Protein AF-A0A949IDU2-F1 (afdb_monomer)

Foldseek 3Di:
DDLVVLLVVLVVVCVVVVPDDDPVVSSVSSVVVVVVVVVVVVVVVVVVVVVPPPDPDD

Structure (mmCIF, N/CA/C/O backbone):
data_AF-A0A949IDU2-F1
#
_entry.id   AF-A0A949IDU2-F1
#
loop_
_atom_site.group_PDB
_atom_site.id
_atom_site.type_symbol
_atom_site.label_atom_id
_atom_site.label_alt_id
_atom_site.label_comp_id
_atom_site.label_asym_id
_atom_site.label_entity_id
_atom_site.label_seq_id
_atom_site.pdbx_PDB_ins_code
_atom_site.Cartn_x
_atom_site.Cartn_y
_atom_site.Cartn_z
_atom_site.occupancy
_atom_site.B_iso_or_equiv
_atom_site.auth_seq_id
_atom_site.auth_comp_id
_atom_site.auth_asym_id
_atom_site.auth_atom_id
_atom_site.pdbx_PDB_model_num
ATOM 1 N N . MET A 1 1 ? 1.686 5.410 -9.856 1.00 58.69 1 MET A N 1
ATOM 2 C CA . MET A 1 1 ? 0.506 5.239 -8.985 1.00 58.69 1 MET A CA 1
ATOM 3 C C . MET A 1 1 ? 0.452 6.430 -8.049 1.00 58.69 1 MET A C 1
ATOM 5 O O . MET A 1 1 ? 1.474 6.732 -7.440 1.00 58.69 1 MET A O 1
ATOM 9 N N . LEU A 1 2 ? -0.658 7.165 -8.001 1.00 80.25 2 LEU A N 1
ATOM 10 C CA . LEU A 1 2 ? -0.785 8.295 -7.074 1.00 80.25 2 LEU A CA 1
ATOM 11 C C . LEU A 1 2 ? -1.069 7.753 -5.663 1.00 80.25 2 LEU A C 1
ATOM 13 O O . LEU A 1 2 ? -1.754 6.743 -5.522 1.00 80.25 2 LEU A O 1
ATOM 17 N N . LYS A 1 3 ? -0.559 8.409 -4.608 1.00 76.62 3 LYS A N 1
ATOM 18 C CA . LYS A 1 3 ? -0.747 7.992 -3.197 1.00 76.62 3 LYS 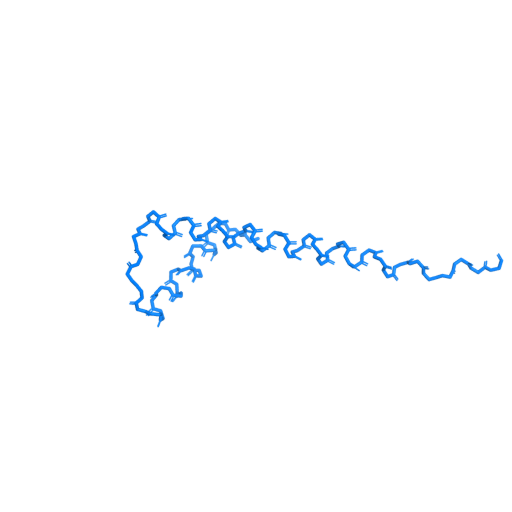A CA 1
ATOM 19 C C . LYS A 1 3 ? -2.219 7.680 -2.870 1.00 76.62 3 LYS A C 1
ATOM 21 O O . LYS A 1 3 ? -2.517 6.671 -2.242 1.00 76.62 3 LYS A O 1
ATOM 26 N N . SER A 1 4 ? -3.128 8.491 -3.410 1.00 84.56 4 SER A N 1
ATOM 27 C CA . SER A 1 4 ? -4.581 8.376 -3.250 1.00 84.56 4 SER A CA 1
ATOM 28 C C . SER A 1 4 ? -5.213 7.138 -3.903 1.00 84.56 4 SER A C 1
ATOM 30 O O . SER A 1 4 ? -6.321 6.743 -3.544 1.00 84.56 4 SER A O 1
ATOM 32 N N . GLU A 1 5 ? -4.574 6.515 -4.893 1.00 85.38 5 GLU A N 1
ATOM 33 C CA . GLU A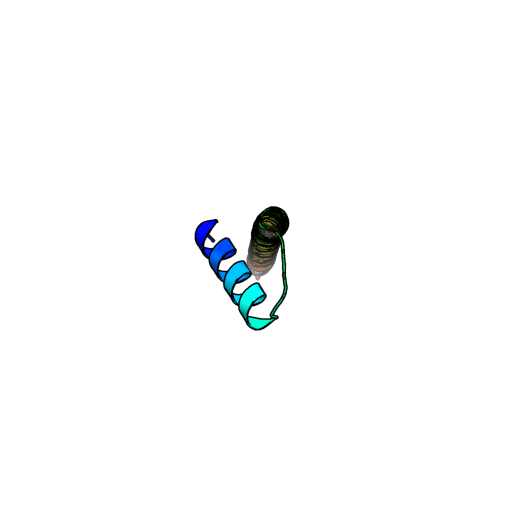 1 5 ? -5.014 5.216 -5.423 1.00 85.38 5 GLU A CA 1
ATOM 34 C C . GLU A 1 5 ? -4.587 4.079 -4.501 1.00 85.38 5 GLU A C 1
ATOM 36 O O . GLU A 1 5 ? -5.371 3.166 -4.263 1.00 85.38 5 GLU A O 1
ATOM 41 N N . VAL A 1 6 ? -3.383 4.168 -3.930 1.00 86.19 6 VAL A N 1
ATOM 42 C CA . VAL A 1 6 ? -2.865 3.147 -3.012 1.00 86.19 6 VAL A CA 1
ATOM 43 C C . VAL A 1 6 ? -3.700 3.086 -1.740 1.00 86.19 6 VAL A C 1
ATOM 45 O O . VAL A 1 6 ? -4.119 2.007 -1.338 1.00 86.19 6 VAL A O 1
ATOM 48 N N . GLU A 1 7 ? -4.017 4.244 -1.162 1.00 87.56 7 GLU A N 1
ATOM 49 C CA . GLU A 1 7 ? -4.878 4.346 0.021 1.00 87.56 7 GLU A CA 1
ATOM 50 C C . GLU A 1 7 ? -6.268 3.740 -0.233 1.00 87.56 7 GLU A C 1
ATOM 52 O O . GLU A 1 7 ? -6.810 3.040 0.622 1.00 87.56 7 GLU A O 1
ATOM 57 N N . ARG A 1 8 ? -6.832 3.943 -1.435 1.00 89.44 8 ARG A N 1
ATOM 58 C CA . ARG A 1 8 ? -8.105 3.319 -1.832 1.00 89.44 8 ARG A CA 1
ATOM 59 C C . ARG A 1 8 ? -8.004 1.798 -1.906 1.00 89.44 8 ARG A C 1
ATOM 61 O O . ARG A 1 8 ? -8.878 1.127 -1.374 1.00 89.44 8 ARG A O 1
ATOM 68 N N . VAL A 1 9 ? -6.944 1.263 -2.513 1.00 89.50 9 VAL A N 1
ATOM 69 C CA . VAL A 1 9 ? -6.714 -0.190 -2.598 1.00 89.50 9 VAL A CA 1
ATOM 70 C C . VAL A 1 9 ? -6.558 -0.805 -1.209 1.00 89.50 9 VAL A C 1
ATOM 72 O O . VAL A 1 9 ? -7.198 -1.810 -0.912 1.00 89.50 9 VAL A O 1
ATOM 75 N N . VAL A 1 10 ? -5.754 -0.189 -0.338 1.00 88.56 10 VAL A N 1
ATOM 76 C CA . VAL A 1 10 ? -5.548 -0.678 1.034 1.00 88.56 10 VAL A CA 1
ATOM 77 C C . VAL A 1 10 ? -6.865 -0.664 1.814 1.00 88.56 10 VAL A C 1
ATOM 79 O O . VAL A 1 10 ? -7.164 -1.632 2.510 1.00 88.56 10 VAL A O 1
ATOM 82 N N . LYS A 1 11 ? -7.693 0.376 1.647 1.00 88.25 11 LYS A N 1
ATOM 83 C CA . LYS A 1 11 ? -9.028 0.443 2.256 1.00 88.25 11 LYS A CA 1
ATOM 84 C C . LYS A 1 11 ? -9.956 -0.668 1.767 1.00 88.25 11 LYS A C 1
ATOM 86 O O . LYS A 1 11 ? -10.544 -1.353 2.595 1.00 88.25 11 LYS A O 1
ATOM 91 N N . THR A 1 12 ? -10.024 -0.902 0.458 1.00 91.88 12 THR A N 1
ATOM 92 C CA . THR A 1 12 ? -10.816 -2.001 -0.110 1.00 91.88 12 THR A CA 1
ATOM 93 C C . THR A 1 12 ? -10.382 -3.358 0.445 1.00 91.88 12 THR A C 1
ATOM 95 O O . THR A 1 12 ? -11.225 -4.138 0.871 1.00 91.88 12 THR A O 1
ATOM 98 N N . ILE A 1 13 ? -9.074 -3.628 0.511 1.00 88.25 13 ILE A N 1
ATOM 99 C CA . ILE A 1 13 ? -8.553 -4.893 1.051 1.00 88.25 13 ILE A CA 1
ATOM 100 C C . ILE A 1 13 ? -8.900 -5.035 2.535 1.00 88.25 13 ILE A C 1
ATOM 102 O O . ILE A 1 13 ? -9.292 -6.114 2.973 1.00 88.25 13 ILE A O 1
ATOM 106 N N . ASN A 1 14 ? -8.772 -3.963 3.318 1.00 89.25 14 ASN A N 1
ATOM 107 C CA . ASN A 1 14 ? -9.146 -3.978 4.730 1.00 89.25 14 ASN A CA 1
ATOM 108 C C . ASN A 1 14 ? -10.636 -4.324 4.915 1.00 89.25 14 ASN A C 1
ATOM 110 O O . ASN A 1 14 ? -10.971 -5.177 5.736 1.00 89.25 14 ASN A O 1
ATOM 114 N N . ASP A 1 15 ? -11.509 -3.730 4.096 1.00 89.62 15 ASP A N 1
ATOM 115 C CA . ASP A 1 15 ? -12.953 -3.982 4.117 1.00 89.62 15 ASP A CA 1
ATOM 116 C C . ASP A 1 15 ? -13.291 -5.428 3.691 1.00 89.62 15 ASP A C 1
ATOM 118 O O . ASP A 1 15 ? -14.099 -6.099 4.337 1.00 89.62 15 ASP A O 1
ATOM 122 N N . GLU A 1 16 ? -12.641 -5.947 2.644 1.00 92.94 16 GLU A N 1
ATOM 123 C CA . GLU A 1 16 ? -12.828 -7.320 2.144 1.00 92.94 16 GLU A CA 1
ATOM 124 C C . GLU A 1 16 ? -12.338 -8.382 3.135 1.00 92.94 16 GLU A C 1
ATOM 126 O O . GLU A 1 16 ? -12.973 -9.423 3.319 1.00 92.94 16 GLU A O 1
ATOM 131 N N . THR A 1 17 ? -11.212 -8.114 3.794 1.00 90.75 17 THR A N 1
ATOM 132 C CA . THR A 1 17 ? -10.601 -9.030 4.767 1.00 90.75 17 THR A CA 1
ATOM 133 C C . THR A 1 17 ? -11.229 -8.931 6.153 1.00 90.75 17 THR A C 1
ATOM 135 O O . THR A 1 17 ? -10.941 -9.772 7.006 1.00 90.75 17 THR A O 1
ATOM 138 N N . LYS A 1 18 ? -12.100 -7.935 6.378 1.00 89.19 18 LYS A N 1
ATOM 139 C CA . LYS A 1 18 ? -12.633 -7.565 7.699 1.00 89.19 18 LYS A CA 1
ATOM 140 C C . LYS A 1 18 ? -11.518 -7.368 8.729 1.00 89.19 18 LYS A C 1
ATOM 142 O O . LYS A 1 18 ? -11.682 -7.701 9.902 1.00 89.19 18 LYS A O 1
ATOM 147 N N . ALA A 1 19 ? -10.369 -6.882 8.270 1.00 84.00 19 ALA A N 1
ATOM 148 C CA . ALA A 1 19 ? -9.261 -6.561 9.142 1.00 84.00 19 ALA A CA 1
ATOM 149 C C . ALA A 1 19 ? -9.547 -5.239 9.869 1.00 84.00 19 ALA A C 1
ATOM 151 O O . ALA A 1 19 ? -10.191 -4.329 9.345 1.00 84.00 19 ALA A O 1
ATOM 152 N N . GLU A 1 20 ? -9.064 -5.138 11.103 1.00 86.00 20 GLU A N 1
ATOM 153 C CA . GLU A 1 20 ? -9.146 -3.917 11.901 1.00 86.00 20 GLU A CA 1
ATOM 154 C C . GLU A 1 20 ? -7.748 -3.314 12.022 1.00 86.00 20 GLU A C 1
ATOM 156 O O . GLU A 1 20 ? -7.084 -3.412 13.055 1.00 86.00 20 GLU A O 1
ATOM 161 N N . PHE A 1 21 ? -7.264 -2.721 10.931 1.00 87.94 21 PHE A N 1
ATOM 162 C CA . PHE A 1 21 ? -6.039 -1.932 10.980 1.00 87.94 21 PHE A CA 1
ATOM 163 C C . PHE A 1 21 ? -6.313 -0.528 11.514 1.00 87.94 21 PHE A C 1
ATOM 165 O O . PHE A 1 21 ? -7.294 0.132 11.173 1.00 87.94 21 PHE A O 1
ATOM 172 N N . THR A 1 22 ? -5.390 -0.044 12.337 1.00 92.50 22 THR A N 1
ATOM 173 C CA . THR A 1 22 ? -5.341 1.365 12.739 1.00 92.50 22 THR A CA 1
ATOM 174 C C . THR A 1 22 ? -4.973 2.258 11.552 1.00 92.50 22 THR A C 1
ATOM 176 O O . THR A 1 22 ? -4.318 1.817 10.608 1.00 92.50 22 THR A O 1
ATOM 179 N N . GLU A 1 23 ? -5.313 3.545 11.622 1.00 89.25 23 GLU A N 1
ATOM 180 C CA . GLU A 1 23 ? -4.980 4.519 10.570 1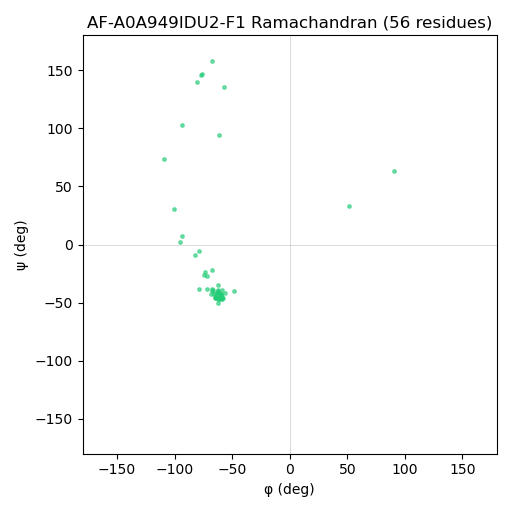.00 89.25 23 GLU A CA 1
ATOM 181 C C . GLU A 1 23 ? -3.467 4.576 10.281 1.00 89.25 23 GLU A C 1
ATOM 183 O O . GLU A 1 23 ? -3.048 4.515 9.127 1.00 89.25 23 GLU A O 1
ATOM 188 N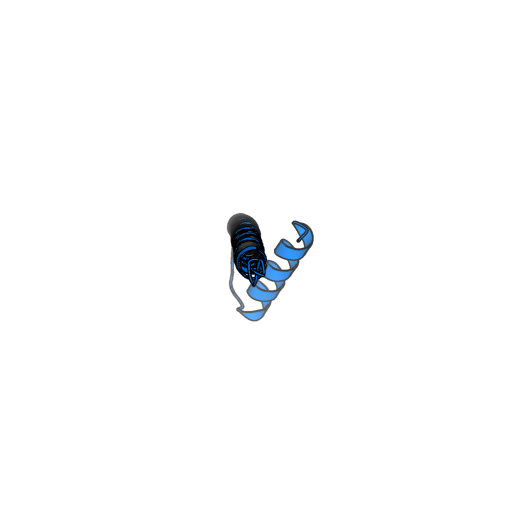 N . ALA A 1 24 ? -2.628 4.548 11.323 1.00 90.38 24 ALA A N 1
ATOM 189 C CA . ALA A 1 24 ? -1.172 4.518 11.171 1.00 90.38 24 ALA A CA 1
ATOM 190 C C . ALA A 1 24 ? -0.665 3.256 10.441 1.00 90.38 24 ALA A C 1
ATOM 192 O O . ALA A 1 24 ? 0.300 3.317 9.678 1.00 90.38 24 ALA A O 1
ATOM 193 N N . GLN A 1 25 ? -1.312 2.105 10.654 1.00 91.31 25 GLN A N 1
ATOM 194 C CA . GLN A 1 25 ? -0.986 0.867 9.940 1.00 91.31 25 GLN A CA 1
ATOM 195 C C . GLN A 1 25 ? -1.434 0.933 8.476 1.00 91.31 25 GLN A C 1
ATOM 197 O O . GLN A 1 25 ? -0.694 0.488 7.601 1.00 91.31 25 GLN A O 1
ATOM 202 N N . MET A 1 26 ? -2.592 1.534 8.195 1.00 91.06 26 MET A N 1
ATOM 203 C CA . MET A 1 26 ? -3.089 1.753 6.831 1.00 91.06 26 MET A CA 1
ATOM 204 C C . MET A 1 26 ? -2.159 2.671 6.027 1.00 91.06 26 MET A C 1
ATOM 206 O O . MET A 1 26 ? -1.845 2.385 4.866 1.00 91.06 26 MET A O 1
ATOM 210 N N . ASP A 1 27 ? -1.649 3.729 6.656 1.00 91.06 27 ASP A N 1
ATOM 211 C CA . ASP A 1 27 ? -0.657 4.624 6.060 1.00 91.06 27 ASP A CA 1
ATOM 212 C C . ASP A 1 27 ? 0.663 3.905 5.769 1.00 91.06 27 ASP A C 1
ATOM 214 O O . ASP A 1 27 ? 1.219 4.028 4.671 1.00 91.06 27 ASP A O 1
ATOM 218 N N . ALA A 1 28 ? 1.159 3.114 6.725 1.00 93.19 28 ALA A N 1
ATOM 219 C CA . ALA A 1 28 ? 2.376 2.329 6.545 1.00 93.19 28 ALA A CA 1
ATOM 220 C C . ALA A 1 28 ? 2.227 1.308 5.404 1.00 93.19 28 ALA A C 1
ATOM 222 O O . ALA A 1 28 ? 3.095 1.227 4.533 1.00 93.19 28 ALA A O 1
ATOM 223 N N . LEU A 1 29 ? 1.105 0.581 5.356 1.00 92.19 29 LEU A N 1
ATOM 224 C CA . LEU A 1 29 ? 0.791 -0.360 4.277 1.00 92.19 29 LEU A CA 1
ATOM 225 C C . LEU A 1 29 ? 0.742 0.338 2.918 1.00 92.19 29 LEU A C 1
ATOM 227 O O . LEU A 1 29 ? 1.314 -0.167 1.953 1.00 92.19 29 LEU A O 1
ATOM 231 N N . SER A 1 30 ? 0.140 1.526 2.851 1.00 91.62 30 SER A N 1
ATOM 232 C CA . SER A 1 30 ? 0.076 2.319 1.621 1.00 91.62 30 SER A CA 1
ATOM 233 C C . SER A 1 30 ? 1.471 2.721 1.125 1.00 91.62 30 SER A C 1
ATOM 235 O O . SER A 1 30 ? 1.764 2.630 -0.068 1.00 91.62 30 SER A O 1
ATOM 237 N N . GLN A 1 31 ? 2.380 3.105 2.025 1.00 92.50 31 GLN A N 1
ATOM 238 C CA . GLN A 1 31 ? 3.767 3.415 1.656 1.00 92.50 31 GLN A CA 1
ATOM 239 C C . GLN A 1 31 ? 4.541 2.176 1.188 1.00 92.50 31 GLN A C 1
ATOM 241 O O . GLN A 1 31 ? 5.293 2.251 0.211 1.00 92.50 31 GLN A O 1
ATOM 246 N N . ILE A 1 32 ? 4.343 1.033 1.852 1.00 93.19 32 ILE A N 1
ATOM 247 C CA . ILE A 1 32 ? 4.968 -0.241 1.474 1.00 93.19 32 ILE A CA 1
ATOM 248 C C . ILE A 1 32 ? 4.512 -0.655 0.074 1.00 93.19 32 ILE A C 1
ATOM 250 O O . ILE A 1 32 ? 5.351 -0.922 -0.786 1.00 93.19 32 ILE A O 1
ATOM 254 N N . LEU A 1 33 ? 3.203 -0.646 -0.185 1.00 92.75 33 LEU A N 1
ATOM 255 C CA . LEU A 1 33 ? 2.630 -1.013 -1.482 1.00 92.75 33 LEU A CA 1
ATOM 256 C C . LEU A 1 33 ? 3.141 -0.117 -2.607 1.00 92.75 33 LEU A C 1
ATOM 258 O O . LEU A 1 33 ? 3.502 -0.610 -3.679 1.00 92.75 33 LEU A O 1
ATOM 262 N N . LEU A 1 34 ? 3.229 1.191 -2.355 1.00 91.50 34 LEU A N 1
ATOM 263 C CA . LEU A 1 34 ? 3.795 2.131 -3.315 1.00 91.50 34 LEU A CA 1
ATOM 264 C C . LEU A 1 34 ? 5.249 1.769 -3.644 1.00 91.50 34 LEU A C 1
ATOM 266 O O . LEU A 1 34 ? 5.617 1.722 -4.815 1.00 91.50 34 LEU A O 1
ATOM 270 N N . LYS A 1 35 ? 6.063 1.460 -2.630 1.00 93.56 35 LYS A N 1
ATOM 271 C CA . LYS A 1 35 ? 7.476 1.126 -2.823 1.00 93.56 35 LYS A CA 1
ATOM 272 C C . LYS A 1 35 ? 7.678 -0.204 -3.547 1.00 93.56 35 LYS A C 1
ATOM 274 O O . LYS A 1 35 ? 8.499 -0.262 -4.458 1.00 93.56 35 LYS A O 1
ATOM 279 N N . VAL A 1 36 ? 6.907 -1.236 -3.201 1.00 93.00 36 VAL A N 1
ATOM 280 C CA . VAL A 1 36 ? 6.920 -2.530 -3.907 1.00 93.00 36 VAL A CA 1
ATOM 281 C C . VAL A 1 36 ? 6.555 -2.339 -5.377 1.00 93.00 36 VAL A C 1
ATOM 283 O O . VAL A 1 36 ? 7.253 -2.842 -6.252 1.00 93.00 36 VAL A O 1
ATOM 286 N N . THR A 1 37 ? 5.512 -1.555 -5.657 1.00 91.00 37 THR A N 1
ATOM 287 C CA . THR A 1 37 ? 5.084 -1.260 -7.032 1.00 91.00 37 THR A CA 1
ATOM 288 C C . THR A 1 37 ? 6.190 -0.557 -7.818 1.00 91.00 37 THR A C 1
ATOM 290 O O . THR A 1 37 ? 6.464 -0.932 -8.955 1.00 91.00 37 THR A O 1
ATOM 293 N N . THR A 1 38 ? 6.864 0.427 -7.214 1.00 91.56 38 THR A N 1
ATOM 294 C CA . THR A 1 38 ? 8.001 1.112 -7.846 1.00 91.56 38 THR A CA 1
ATOM 295 C C . THR A 1 38 ? 9.135 0.142 -8.175 1.00 91.56 38 THR A C 1
ATOM 297 O O . THR A 1 38 ? 9.600 0.144 -9.310 1.00 91.56 38 THR A O 1
ATOM 300 N N . ILE A 1 39 ? 9.527 -0.726 -7.234 1.00 94.12 39 ILE A N 1
ATOM 301 C CA . ILE A 1 39 ? 10.587 -1.727 -7.453 1.00 94.12 39 ILE A CA 1
ATOM 302 C C . ILE A 1 39 ? 10.219 -2.659 -8.613 1.00 94.12 39 ILE A C 1
ATOM 304 O O . ILE A 1 39 ? 11.023 -2.868 -9.513 1.00 94.12 39 ILE A O 1
ATOM 308 N N . GLN A 1 40 ? 8.986 -3.170 -8.639 1.00 93.44 40 GLN A N 1
ATOM 309 C CA . GLN A 1 40 ? 8.524 -4.058 -9.71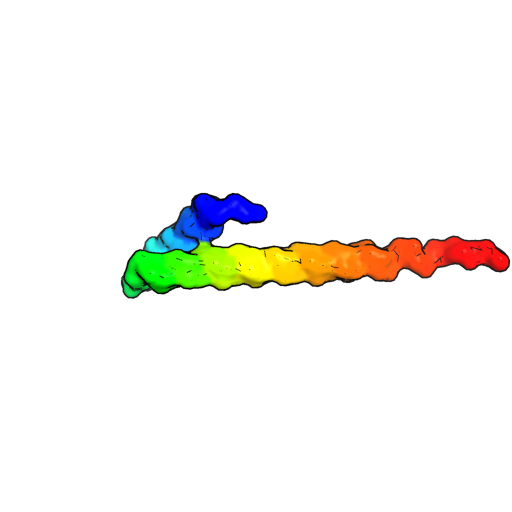0 1.00 93.44 40 GLN A CA 1
ATOM 310 C C . GLN A 1 40 ? 8.533 -3.373 -11.084 1.00 93.44 40 GLN A C 1
ATOM 312 O O . GLN A 1 40 ? 8.912 -3.978 -12.086 1.00 93.44 40 GLN A O 1
ATOM 317 N N . ILE A 1 41 ? 8.153 -2.093 -11.143 1.00 90.88 41 ILE A N 1
ATOM 318 C CA . ILE A 1 41 ? 8.226 -1.301 -12.375 1.00 90.88 41 ILE A CA 1
ATOM 319 C C . ILE A 1 41 ? 9.686 -1.119 -12.815 1.00 90.88 41 ILE A C 1
ATOM 321 O O . ILE A 1 41 ? 9.994 -1.301 -13.993 1.00 90.88 41 ILE A O 1
ATOM 325 N N . GLU A 1 42 ? 10.589 -0.781 -11.893 1.00 91.00 42 GLU A N 1
ATOM 326 C CA . GLU A 1 42 ? 12.021 -0.630 -12.175 1.00 91.00 42 GLU A CA 1
ATOM 327 C C . GLU A 1 42 ? 12.639 -1.933 -12.702 1.00 91.00 42 GLU A C 1
ATOM 329 O O . GLU A 1 42 ? 13.335 -1.912 -13.719 1.00 91.00 42 GLU A O 1
ATOM 334 N N . GLU A 1 43 ? 12.326 -3.070 -12.078 1.00 91.50 43 GLU A N 1
ATOM 335 C CA . GLU A 1 43 ? 12.743 -4.402 -12.528 1.00 91.50 43 GLU A CA 1
ATOM 336 C C . GLU A 1 43 ? 12.199 -4.725 -13.924 1.00 91.50 43 GLU A C 1
ATOM 338 O O . GLU A 1 43 ? 12.945 -5.176 -14.796 1.00 91.50 43 GLU A O 1
ATOM 343 N N . ALA A 1 44 ? 10.919 -4.444 -14.181 1.00 88.44 44 ALA A N 1
ATOM 344 C CA . ALA A 1 44 ? 10.314 -4.644 -15.494 1.00 88.44 44 ALA A CA 1
ATOM 345 C C . ALA A 1 44 ? 11.003 -3.796 -16.575 1.00 88.44 44 ALA A C 1
ATOM 347 O O . ALA A 1 44 ? 11.293 -4.299 -17.662 1.00 88.44 44 ALA A O 1
ATOM 348 N N . PHE A 1 45 ? 11.332 -2.532 -16.288 1.00 87.81 45 PHE A N 1
ATOM 349 C CA . PHE A 1 45 ? 12.079 -1.679 -17.216 1.00 87.81 45 PHE A CA 1
ATOM 350 C C . PHE A 1 45 ? 13.526 -2.142 -17.417 1.00 87.81 45 PHE A C 1
ATOM 352 O O . PHE A 1 45 ? 14.023 -2.087 -18.545 1.00 87.81 45 PHE A O 1
ATOM 359 N N . ALA A 1 46 ? 14.200 -2.614 -16.366 1.00 86.25 46 ALA A N 1
ATOM 360 C CA . ALA A 1 46 ? 15.545 -3.177 -16.465 1.00 86.25 46 ALA A CA 1
ATOM 361 C C . ALA A 1 46 ? 15.562 -4.433 -17.353 1.00 86.25 46 ALA A C 1
ATOM 363 O O . ALA A 1 46 ? 16.400 -4.547 -18.250 1.00 86.25 46 ALA A O 1
ATOM 364 N N . ASN A 1 47 ? 14.579 -5.319 -17.179 1.00 77.94 47 ASN A N 1
ATOM 365 C CA . ASN A 1 47 ? 14.417 -6.538 -17.972 1.00 77.94 47 ASN A CA 1
ATOM 366 C C . ASN A 1 47 ? 13.937 -6.269 -19.409 1.00 77.94 47 ASN A C 1
ATOM 368 O O . ASN A 1 47 ? 14.255 -7.025 -20.321 1.00 77.94 47 ASN A O 1
ATOM 372 N N . ASN A 1 48 ? 13.210 -5.177 -19.657 1.00 70.00 48 ASN A N 1
ATOM 373 C CA . ASN A 1 48 ? 12.794 -4.805 -21.013 1.00 70.00 48 ASN A CA 1
ATOM 374 C C . ASN A 1 48 ? 13.961 -4.223 -21.841 1.00 70.00 48 ASN A C 1
ATOM 376 O O . ASN A 1 48 ? 13.997 -4.347 -23.064 1.00 70.00 48 ASN A O 1
ATOM 380 N N . ARG A 1 49 ? 14.973 -3.630 -21.190 1.00 58.94 49 ARG A N 1
ATOM 381 C CA . ARG A 1 49 ? 16.178 -3.122 -21.875 1.00 58.94 49 ARG A CA 1
ATOM 382 C C . ARG A 1 49 ? 17.125 -4.228 -22.353 1.00 58.94 49 ARG A C 1
ATOM 384 O O . ARG A 1 49 ? 17.870 -3.999 -23.303 1.00 58.94 49 ARG A O 1
ATOM 391 N N . SER A 1 50 ? 17.097 -5.420 -21.753 1.00 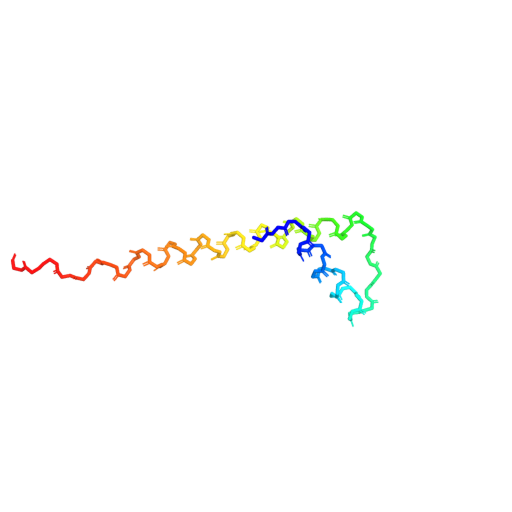56.22 50 SER A N 1
ATOM 392 C CA . SER A 1 50 ? 18.017 -6.517 -22.098 1.00 56.22 50 SER A CA 1
ATOM 393 C C . SER A 1 50 ? 17.643 -7.291 -23.374 1.00 56.22 50 SER A C 1
ATOM 395 O O . SER A 1 50 ? 18.447 -8.090 -23.846 1.00 56.22 50 SER A O 1
ATOM 397 N N . SER A 1 51 ? 16.490 -7.015 -24.000 1.00 55.41 51 SER A N 1
ATOM 398 C CA . SER A 1 51 ? 16.049 -7.690 -25.240 1.00 55.41 51 SER A CA 1
ATOM 399 C C . SER A 1 51 ? 16.394 -6.942 -26.545 1.00 55.41 51 SER A C 1
ATOM 401 O O . SER A 1 51 ? 16.073 -7.415 -27.631 1.00 55.41 51 SER A O 1
ATOM 403 N N . GLY A 1 52 ? 17.082 -5.794 -26.472 1.00 53.84 52 GLY A N 1
ATOM 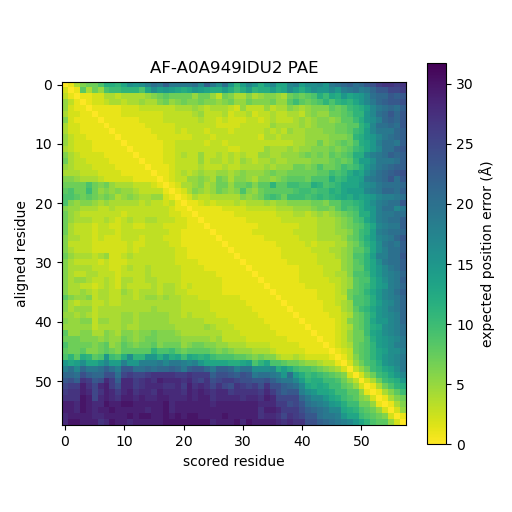404 C CA . GLY A 1 52 ? 17.466 -4.972 -27.635 1.00 53.84 52 GLY A CA 1
ATOM 405 C C . GLY A 1 52 ? 18.862 -5.239 -28.223 1.00 53.84 52 GLY A C 1
ATOM 406 O O . GLY A 1 52 ? 19.308 -4.488 -29.084 1.00 53.84 52 GLY A O 1
ATOM 407 N N . GLY A 1 53 ? 19.573 -6.273 -27.761 1.00 52.31 53 GLY A N 1
ATOM 408 C CA . GLY A 1 53 ? 20.950 -6.594 -28.170 1.00 52.31 53 GLY A CA 1
ATOM 409 C C . GLY A 1 53 ? 21.064 -7.715 -29.207 1.00 52.31 53 GLY A C 1
ATOM 410 O O . GLY A 1 53 ? 22.022 -8.479 -29.178 1.00 52.31 53 GLY A O 1
ATOM 411 N N . GLY A 1 54 ? 20.072 -7.878 -30.081 1.00 59.00 54 GLY A N 1
ATOM 412 C CA . GLY A 1 54 ? 20.095 -8.876 -31.148 1.00 59.00 54 GLY A CA 1
ATOM 413 C C . GLY A 1 54 ? 20.633 -8.305 -32.457 1.00 59.00 54 GLY A C 1
ATOM 414 O O . GLY A 1 54 ? 19.899 -7.661 -33.197 1.00 59.00 54 GLY A O 1
ATOM 415 N N . GLY A 1 55 ? 21.885 -8.623 -32.786 1.00 58.78 55 GLY A N 1
ATOM 416 C CA . GLY A 1 55 ? 22.314 -8.700 -34.184 1.00 58.78 55 GLY A CA 1
ATOM 417 C C . GLY A 1 55 ? 22.867 -7.415 -34.798 1.00 58.78 55 GLY A C 1
ATOM 418 O O . GLY A 1 55 ? 22.374 -6.950 -35.826 1.00 58.78 55 GLY A O 1
ATOM 419 N N . GLY A 1 56 ? 23.981 -6.923 -34.252 1.00 53.84 56 GLY A N 1
ATOM 420 C CA . GLY A 1 56 ? 24.998 -6.275 -35.079 1.00 53.84 56 GLY A CA 1
ATOM 421 C C . GLY A 1 56 ? 25.524 -7.298 -36.085 1.00 53.84 56 GLY A C 1
ATOM 422 O O . GLY A 1 56 ? 26.353 -8.141 -35.764 1.00 53.84 56 GLY A O 1
ATOM 423 N N . ARG A 1 57 ? 24.919 -7.284 -37.271 1.00 61.19 57 ARG A N 1
ATOM 424 C CA . ARG A 1 57 ? 25.288 -8.058 -38.452 1.00 61.19 57 ARG A CA 1
ATOM 425 C C . ARG A 1 57 ? 26.741 -7.772 -38.846 1.00 61.19 57 ARG A C 1
ATOM 427 O O . ARG A 1 57 ? 27.050 -6.608 -39.063 1.00 61.19 57 ARG A O 1
ATOM 434 N N 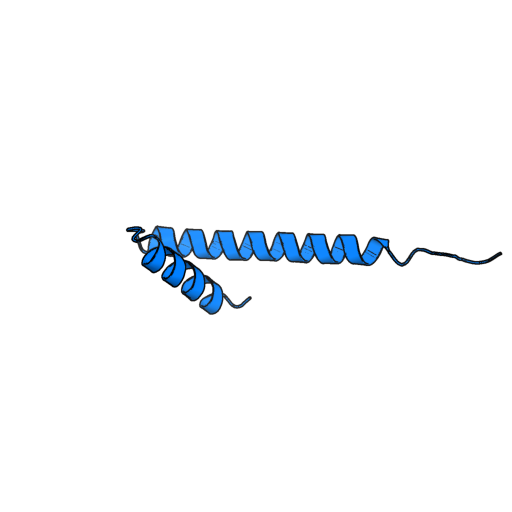. ARG A 1 58 ? 27.460 -8.858 -39.150 1.00 47.03 58 ARG A N 1
ATOM 435 C CA . ARG A 1 58 ? 28.651 -8.941 -40.019 1.00 47.03 58 ARG A CA 1
ATOM 436 C C . ARG A 1 58 ? 29.956 -8.368 -39.482 1.00 47.03 58 A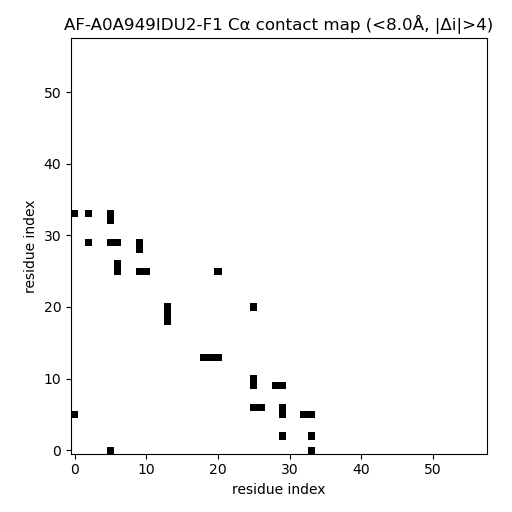RG A C 1
ATOM 438 O O . ARG A 1 58 ? 29.969 -7.219 -39.007 1.00 47.03 58 ARG A O 1
#

Sequence (58 aa):
MLKSEVERVVKTINDETKAEFTEAQMDALSQILLKVTTIQIEEAFANNRSSGGGGGRR

Nearest PDB structures (foldseek):
  4ne1-assembly1_K  TM=7.719E-01  e=3.172E+00  Homo sapiens

Secondary structure (DSSP, 8-state):
--HHHHHHHHHHHHHHHT----HHHHHHHHHHHHHHHHHHHHHHHHHHHTT-------

pLDDT: mean 82.66, std 13.72, range [47.03, 94.12]

Solvent-accessible surface area (backbone atoms only — not comparable to full-atom values): 3532 Å² total; per-residue (Å²): 133,58,70,72,55,39,46,50,52,51,49,50,51,33,64,74,67,69,54,88,72,51,69,72,52,51,52,50,50,28,54,51,53,52,51,53,51,50,51,53,51,52,51,51,54,57,61,60,61,70,72,74,79,79,72,90,73,131

Mean predicted aligned error: 8.7 Å

Radius of gyration: 18.13 Å; Cα contacts (8 Å, |Δi|>4): 18; chains: 1; bounding box: 42×17×53 Å